Protein AF-A0A0A8F0F3-F1 (afdb_monomer_lite)

Secondary structure (DSSP, 8-state):
--------EEEEE-TTS-EEEEEESSHHHHHHHHHHHHHH--SS-------GGGTHHHHHHHHTTPPP------PPTTS---SS----GGG-

Foldseek 3Di:
DDPDPDQDWDFDADPQLETPDIDTPDLVVSLVRLLVSLVSGHPDYDDDPDWPVNVCVVVSCVVSVHDDDDPDADDDPPDDGTDPDDDGPVVD

Radius of gyration: 15.26 Å; chains: 1; bounding box: 31×48×39 Å

Structure (mmCIF, N/CA/C/O backbone):
data_AF-A0A0A8F0F3-F1
#
_entry.id   AF-A0A0A8F0F3-F1
#
loop_
_atom_site.group_PDB
_atom_site.id
_atom_site.type_symbol
_atom_site.label_atom_id
_atom_site.label_alt_id
_atom_site.label_comp_id
_atom_site.label_asym_id
_atom_site.label_entity_id
_atom_site.label_seq_id
_atom_site.pdbx_PDB_ins_code
_atom_site.Cartn_x
_atom_site.Cartn_y
_atom_site.Cartn_z
_atom_site.occupancy
_atom_site.B_iso_or_equiv
_atom_site.auth_seq_id
_atom_site.auth_comp_id
_atom_site.auth_asym_id
_atom_site.auth_atom_id
_atom_site.pdbx_PDB_model_num
ATOM 1 N N . MET A 1 1 ? 1.898 25.420 16.231 1.00 37.94 1 MET A N 1
ATOM 2 C CA . MET A 1 1 ? 1.155 24.735 15.149 1.00 37.94 1 MET A CA 1
ATOM 3 C C . MET A 1 1 ? 1.851 25.041 13.828 1.00 37.94 1 MET A C 1
ATOM 5 O O . MET A 1 1 ? 1.668 26.129 13.303 1.00 37.94 1 MET A O 1
ATOM 9 N N . SER A 1 2 ? 2.723 24.152 13.339 1.00 41.66 2 SER A N 1
ATOM 10 C CA . SER A 1 2 ? 3.395 24.352 12.046 1.00 41.66 2 SER A CA 1
ATOM 11 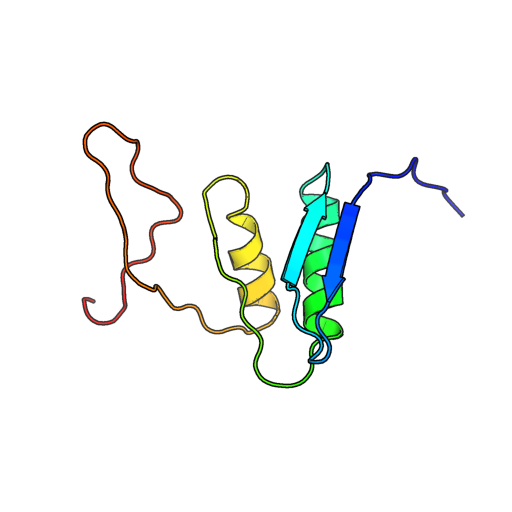C C . SER A 1 2 ? 2.473 23.864 10.929 1.00 41.66 2 SER A C 1
ATOM 13 O O . SER A 1 2 ? 2.179 22.673 10.841 1.00 41.66 2 SER A O 1
ATOM 15 N N . ARG A 1 3 ? 1.959 24.794 10.118 1.00 49.03 3 ARG A N 1
ATOM 16 C CA . ARG A 1 3 ? 1.231 24.494 8.881 1.00 49.03 3 ARG A CA 1
ATOM 17 C C . ARG A 1 3 ? 2.287 24.063 7.865 1.00 49.03 3 ARG A C 1
ATOM 19 O O . ARG A 1 3 ? 2.949 24.907 7.272 1.00 49.03 3 ARG A O 1
ATOM 26 N N . ASN A 1 4 ? 2.505 22.759 7.726 1.00 55.34 4 ASN A N 1
ATOM 27 C CA . ASN A 1 4 ? 3.392 22.250 6.689 1.00 55.34 4 ASN A CA 1
ATOM 28 C C . ASN A 1 4 ? 2.744 22.576 5.337 1.00 55.34 4 ASN A C 1
ATOM 30 O O . ASN A 1 4 ? 1.590 22.202 5.116 1.00 55.34 4 ASN A O 1
ATOM 34 N N . ALA A 1 5 ? 3.432 23.341 4.487 1.00 57.00 5 ALA A N 1
ATOM 35 C CA . ALA A 1 5 ? 2.976 23.631 3.133 1.00 57.00 5 ALA A CA 1
ATOM 36 C C . ALA A 1 5 ? 2.625 22.295 2.468 1.00 57.00 5 ALA A C 1
ATOM 38 O O . ALA A 1 5 ? 3.453 21.386 2.429 1.00 57.00 5 ALA A O 1
ATOM 39 N N . ALA A 1 6 ? 1.350 22.148 2.109 1.00 66.31 6 ALA A N 1
ATOM 40 C CA . ALA A 1 6 ? 0.697 20.862 1.925 1.00 66.31 6 ALA A CA 1
ATOM 41 C C . ALA A 1 6 ? 1.465 20.000 0.924 1.00 66.31 6 ALA A C 1
ATOM 43 O O . ALA A 1 6 ? 1.420 20.270 -0.270 1.00 66.31 6 ALA A O 1
ATOM 44 N N . LYS A 1 7 ? 2.158 18.965 1.406 1.00 77.44 7 LYS A N 1
ATOM 45 C CA . LYS A 1 7 ? 2.612 17.863 0.560 1.00 77.44 7 LYS A CA 1
ATOM 46 C C . LYS A 1 7 ? 1.339 17.127 0.125 1.00 77.44 7 LYS A C 1
ATOM 48 O O . LYS A 1 7 ? 0.721 16.482 0.973 1.00 77.44 7 LYS A O 1
ATOM 53 N N . PRO A 1 8 ? 0.869 17.296 -1.123 1.00 87.06 8 PRO A N 1
ATOM 54 C CA . PRO A 1 8 ? -0.461 16.846 -1.491 1.00 87.06 8 PRO A CA 1
ATOM 55 C C . PRO A 1 8 ? -0.487 15.323 -1.608 1.00 87.06 8 PRO A C 1
ATOM 57 O O . PRO A 1 8 ? 0.437 14.703 -2.145 1.00 87.06 8 PRO A O 1
ATOM 60 N N . GLY A 1 9 ? -1.574 14.732 -1.128 1.00 91.88 9 GLY A N 1
ATOM 61 C CA . GLY A 1 9 ? -1.865 13.319 -1.286 1.00 91.88 9 GLY A CA 1
ATOM 62 C C . GLY A 1 9 ? -3.294 13.007 -0.868 1.00 91.88 9 GLY A C 1
ATOM 63 O O . GLY A 1 9 ? -3.915 13.771 -0.128 1.00 91.88 9 GLY A O 1
ATOM 64 N N . TYR A 1 10 ? -3.820 11.903 -1.376 1.00 93.12 10 TYR A N 1
ATOM 65 C CA . TYR A 1 10 ? -5.146 11.400 -1.052 1.00 93.12 10 TYR A CA 1
ATOM 66 C C . TYR A 1 10 ? -5.164 9.873 -1.125 1.00 93.12 10 TYR A C 1
ATOM 68 O O . TYR A 1 10 ? -4.394 9.254 -1.865 1.00 93.12 10 TYR A O 1
ATOM 76 N N . ALA A 1 11 ? -6.070 9.276 -0.358 1.00 92.81 11 ALA A N 1
ATOM 77 C CA . ALA A 1 11 ? -6.407 7.867 -0.444 1.00 92.81 11 ALA A CA 1
ATOM 78 C C . ALA A 1 11 ? -7.927 7.728 -0.546 1.00 92.81 11 ALA A C 1
ATOM 80 O O . ALA A 1 11 ? -8.664 8.392 0.183 1.00 92.81 11 ALA A O 1
ATOM 81 N N . TYR A 1 12 ? -8.389 6.878 -1.456 1.00 90.88 12 TYR A N 1
ATOM 82 C CA . TYR A 1 12 ? -9.785 6.470 -1.527 1.00 90.88 12 TYR A CA 1
ATOM 83 C C . TYR A 1 12 ? -9.945 5.153 -0.794 1.00 90.88 12 TYR A C 1
ATOM 85 O O . TYR A 1 12 ? -9.214 4.199 -1.058 1.00 90.88 12 TYR A O 1
ATOM 93 N N . ILE A 1 13 ? -10.912 5.121 0.112 1.00 87.25 13 ILE A N 1
ATOM 94 C CA . ILE A 1 13 ? -11.251 3.949 0.903 1.00 87.25 13 ILE A CA 1
ATOM 95 C C . ILE A 1 13 ? -12.624 3.461 0.437 1.00 87.25 13 ILE A C 1
ATOM 97 O O . ILE A 1 13 ? -13.538 4.271 0.288 1.00 87.25 13 ILE A O 1
ATOM 101 N N . ASP A 1 14 ? -12.747 2.165 0.154 1.00 86.00 14 ASP A N 1
ATOM 102 C CA . ASP A 1 14 ? -14.023 1.551 -0.213 1.00 86.00 14 ASP A CA 1
ATOM 103 C C . ASP A 1 14 ? -14.957 1.399 1.004 1.00 86.00 14 ASP A C 1
ATOM 105 O O . ASP A 1 14 ? -14.571 1.628 2.153 1.00 86.00 14 ASP A O 1
ATOM 109 N N . ASP A 1 15 ? -16.194 0.961 0.769 1.00 83.38 15 ASP A N 1
ATOM 110 C CA . ASP A 1 15 ? -17.193 0.774 1.834 1.00 83.38 15 ASP A CA 1
ATOM 111 C C . ASP A 1 15 ? -16.789 -0.292 2.880 1.00 83.38 15 ASP A C 1
ATOM 113 O O . ASP A 1 15 ? -17.390 -0.385 3.954 1.00 83.38 15 ASP A O 1
ATOM 117 N N . HIS A 1 16 ? -15.750 -1.088 2.601 1.00 77.12 16 HIS A N 1
ATOM 118 C CA . HIS A 1 16 ? -15.170 -2.080 3.507 1.00 77.12 16 HIS A CA 1
ATOM 119 C C . HIS A 1 16 ? -13.925 -1.568 4.250 1.00 77.12 16 HIS A C 1
ATOM 121 O O . HIS A 1 16 ? -13.312 -2.310 5.020 1.00 77.12 16 HIS A O 1
ATOM 127 N N . GLY A 1 17 ? -13.543 -0.304 4.070 1.00 77.12 17 GLY A N 1
ATOM 128 C CA . GLY A 1 17 ? -12.365 0.263 4.715 1.00 77.12 17 GLY A CA 1
ATOM 129 C C . GLY A 1 17 ? -11.050 -0.038 3.982 1.00 77.12 17 GLY A C 1
ATOM 130 O O . GLY A 1 17 ? -9.982 0.232 4.521 1.00 77.12 17 GLY A O 1
ATOM 131 N N . ARG A 1 18 ? -11.073 -0.599 2.769 1.00 80.94 18 ARG A N 1
ATOM 132 C CA . ARG A 1 18 ? -9.851 -0.952 2.028 1.00 80.94 18 ARG A CA 1
ATOM 133 C C . ARG A 1 18 ? -9.408 0.197 1.131 1.00 80.94 18 ARG A C 1
ATOM 135 O O . ARG A 1 18 ? -10.233 0.821 0.468 1.00 80.94 18 ARG A O 1
ATOM 142 N N . ALA A 1 19 ? -8.101 0.445 1.068 1.00 84.50 19 ALA A N 1
ATOM 143 C CA . ALA A 1 19 ? -7.529 1.433 0.158 1.00 84.50 19 ALA A CA 1
ATOM 144 C C . ALA A 1 19 ? -7.717 0.986 -1.303 1.00 84.50 19 ALA A C 1
ATOM 146 O O . ALA A 1 19 ? -7.077 0.041 -1.754 1.00 84.50 19 ALA A O 1
ATOM 147 N N . ALA A 1 20 ? -8.588 1.670 -2.044 1.00 85.12 20 ALA A N 1
ATOM 148 C CA . ALA A 1 20 ? -8.830 1.421 -3.464 1.00 85.12 20 ALA A CA 1
ATOM 149 C C . ALA A 1 20 ? -7.835 2.170 -4.364 1.00 85.12 20 ALA A C 1
ATOM 151 O O . ALA A 1 20 ? -7.499 1.709 -5.453 1.00 85.12 20 ALA A O 1
ATOM 152 N N . LEU A 1 21 ? -7.374 3.340 -3.918 1.00 89.25 21 LEU A N 1
ATOM 153 C CA . LEU A 1 21 ? -6.407 4.168 -4.632 1.00 89.25 21 LEU A CA 1
ATOM 154 C C . LEU A 1 21 ? -5.627 5.008 -3.628 1.00 89.25 21 LEU A C 1
ATOM 156 O O . LEU A 1 21 ? -6.215 5.563 -2.704 1.00 89.25 21 LEU A O 1
ATOM 160 N N . LEU A 1 22 ? -4.323 5.148 -3.845 1.00 91.44 22 LEU A N 1
ATOM 161 C CA . LEU A 1 22 ? -3.458 6.020 -3.065 1.00 91.44 22 LEU A CA 1
ATOM 162 C C . LEU A 1 22 ? -2.533 6.782 -4.008 1.00 91.44 22 LEU A C 1
ATOM 164 O O . LEU A 1 22 ? -1.875 6.186 -4.858 1.00 91.44 22 LEU A O 1
ATOM 168 N N . ALA A 1 23 ? -2.473 8.100 -3.842 1.00 91.75 23 ALA A N 1
ATOM 169 C CA . ALA A 1 23 ? -1.576 8.957 -4.599 1.00 91.75 23 ALA A CA 1
ATOM 170 C C . ALA A 1 23 ? -1.028 10.065 -3.703 1.00 91.75 23 ALA A C 1
ATOM 172 O O . ALA A 1 23 ? -1.774 10.718 -2.975 1.00 91.75 23 ALA A O 1
ATOM 173 N N . ALA A 1 24 ? 0.275 10.312 -3.782 1.00 93.06 24 ALA A N 1
ATOM 174 C CA . ALA A 1 24 ? 0.908 11.450 -3.134 1.00 93.06 24 ALA A CA 1
ATOM 175 C C . ALA A 1 24 ? 2.117 11.915 -3.943 1.00 93.06 24 ALA A C 1
ATOM 177 O O . ALA A 1 24 ? 2.771 11.117 -4.611 1.00 93.06 24 ALA A O 1
ATOM 178 N N . ALA A 1 25 ? 2.438 13.205 -3.848 1.00 90.75 25 ALA A N 1
ATOM 179 C CA . ALA A 1 25 ? 3.627 13.764 -4.495 1.00 90.75 25 ALA A CA 1
ATOM 180 C C . ALA A 1 25 ? 4.938 13.342 -3.809 1.00 90.75 25 ALA A C 1
ATOM 182 O O . ALA A 1 25 ? 6.015 13.491 -4.382 1.00 90.75 25 ALA A O 1
ATOM 183 N N . HIS A 1 26 ? 4.848 12.840 -2.576 1.00 90.62 26 HIS A N 1
ATOM 184 C CA . HIS A 1 26 ? 5.995 12.524 -1.740 1.00 90.62 26 HIS A CA 1
ATOM 185 C C . HIS A 1 26 ? 5.825 11.157 -1.058 1.00 90.62 26 HIS A C 1
ATOM 187 O O . HIS A 1 26 ? 4.765 10.921 -0.461 1.00 90.62 26 HIS A O 1
ATOM 193 N N . PRO A 1 27 ? 6.844 10.274 -1.091 1.00 89.62 27 PRO A N 1
ATOM 194 C CA . PRO A 1 27 ? 6.775 8.942 -0.487 1.00 89.62 27 PRO A CA 1
ATOM 195 C C . PRO A 1 27 ? 6.426 8.947 1.003 1.00 89.62 27 PRO A C 1
ATOM 197 O O . PRO A 1 27 ? 5.710 8.069 1.467 1.00 89.62 27 PRO A O 1
ATOM 200 N N . GLU A 1 28 ? 6.883 9.937 1.767 1.00 92.25 28 GLU A N 1
ATOM 201 C CA . GLU A 1 28 ? 6.571 10.056 3.194 1.00 92.25 28 GLU A CA 1
ATOM 202 C C . GLU A 1 28 ? 5.080 10.313 3.455 1.00 92.25 28 GLU A C 1
ATOM 204 O O . GLU A 1 28 ? 4.524 9.794 4.421 1.00 92.25 28 GLU A O 1
ATOM 209 N N . VAL A 1 29 ? 4.407 11.058 2.572 1.00 94.31 29 VAL A N 1
ATOM 210 C CA . VAL A 1 29 ? 2.954 11.266 2.656 1.00 94.31 29 VAL A CA 1
ATOM 211 C C . VAL A 1 29 ? 2.219 10.013 2.211 1.00 94.31 29 VAL A C 1
ATOM 213 O O . VAL A 1 29 ? 1.241 9.627 2.840 1.00 94.31 29 VAL A O 1
ATOM 216 N N . ALA A 1 30 ? 2.708 9.351 1.160 1.00 93.69 30 ALA A N 1
ATOM 217 C CA . ALA A 1 30 ? 2.142 8.093 0.692 1.00 93.69 30 ALA A CA 1
ATOM 218 C C . ALA A 1 30 ? 2.165 7.017 1.794 1.00 93.69 30 ALA A C 1
ATOM 220 O O . ALA A 1 30 ? 1.157 6.356 2.029 1.00 93.69 30 ALA A O 1
ATOM 221 N N . GLN A 1 31 ? 3.278 6.902 2.524 1.00 95.31 31 GLN A N 1
ATOM 222 C CA . GLN A 1 31 ? 3.422 5.991 3.662 1.00 95.31 31 GLN A CA 1
ATOM 223 C C . GLN A 1 31 ? 2.439 6.306 4.790 1.00 95.31 31 GLN A C 1
ATOM 225 O O . GLN A 1 31 ? 1.780 5.399 5.291 1.00 95.31 31 GLN A O 1
ATOM 230 N N . GLN A 1 32 ? 2.305 7.580 5.171 1.00 94.62 32 GLN A N 1
ATOM 231 C CA . GLN A 1 32 ? 1.345 7.996 6.199 1.00 94.62 32 GLN A CA 1
ATOM 232 C C . GLN A 1 32 ? -0.098 7.691 5.787 1.00 94.62 32 GLN A C 1
ATOM 234 O O . GLN A 1 32 ? -0.853 7.129 6.573 1.00 94.62 32 GLN A O 1
ATOM 239 N N . LEU A 1 33 ? -0.472 8.000 4.543 1.00 94.62 33 LEU A N 1
ATOM 240 C CA . LEU A 1 33 ? -1.806 7.698 4.021 1.00 94.62 33 LEU A CA 1
ATOM 241 C C . LEU A 1 33 ? -2.085 6.192 3.988 1.00 94.62 33 LEU A C 1
ATOM 243 O O . LEU A 1 33 ? -3.199 5.780 4.303 1.00 94.62 33 LEU A O 1
ATOM 247 N N . LEU A 1 34 ? -1.089 5.372 3.637 1.00 94.31 34 LEU A N 1
ATOM 248 C CA . LEU A 1 34 ? -1.234 3.918 3.648 1.00 94.31 34 LEU A CA 1
ATOM 249 C C . LEU A 1 34 ? -1.448 3.400 5.074 1.00 94.31 34 LEU A C 1
ATOM 251 O O . LEU A 1 34 ? -2.341 2.588 5.293 1.00 94.31 34 LEU A O 1
ATOM 255 N N . TRP A 1 35 ? -0.684 3.905 6.044 1.00 94.44 35 TRP A N 1
ATOM 256 C CA . TRP A 1 35 ? -0.859 3.570 7.458 1.00 94.44 35 TRP A CA 1
ATOM 257 C C . TRP A 1 35 ? -2.264 3.882 7.970 1.00 94.44 35 TRP A C 1
ATOM 259 O O . TRP A 1 35 ? -2.909 3.013 8.555 1.00 94.44 35 TRP A O 1
ATOM 269 N N . GLU A 1 36 ? -2.757 5.092 7.713 1.00 92.38 36 GLU A N 1
ATOM 270 C CA . GLU A 1 36 ? -4.106 5.499 8.114 1.00 92.38 36 GLU A CA 1
ATOM 271 C C . GLU A 1 36 ? -5.182 4.652 7.420 1.00 92.38 36 GLU A C 1
ATOM 273 O O . GLU A 1 36 ? -6.155 4.241 8.052 1.00 92.38 36 GLU A O 1
ATOM 278 N N . ALA A 1 37 ? -4.997 4.317 6.139 1.00 92.06 37 ALA A N 1
ATOM 279 C CA . ALA A 1 37 ? -5.936 3.465 5.417 1.00 92.06 37 ALA A CA 1
ATOM 280 C C . ALA A 1 37 ? -5.962 2.028 5.966 1.00 92.06 37 ALA A C 1
ATOM 282 O O . ALA A 1 37 ? -7.034 1.444 6.109 1.00 92.06 37 ALA A O 1
ATOM 283 N N . LEU A 1 38 ? -4.805 1.465 6.326 1.00 92.06 38 LEU A N 1
ATOM 284 C CA . LEU A 1 38 ? -4.729 0.159 6.984 1.00 92.06 38 LEU A CA 1
ATOM 285 C C . LEU A 1 38 ? -5.396 0.192 8.365 1.00 92.06 38 LEU A C 1
ATOM 287 O O . LEU A 1 38 ? -6.163 -0.716 8.685 1.00 92.06 38 LEU A O 1
ATOM 291 N N . ALA A 1 39 ? -5.178 1.252 9.147 1.00 90.44 39 ALA A N 1
ATOM 292 C CA . ALA A 1 39 ? -5.816 1.441 10.449 1.00 90.44 39 ALA A CA 1
ATOM 293 C C . ALA A 1 39 ? -7.344 1.617 10.352 1.00 90.44 39 ALA A C 1
ATOM 295 O O . ALA A 1 39 ? -8.076 1.169 11.235 1.00 90.44 39 ALA A O 1
ATOM 296 N N . ALA A 1 40 ? -7.835 2.239 9.277 1.00 88.38 40 ALA A N 1
ATOM 297 C CA . ALA A 1 40 ? -9.262 2.402 9.004 1.00 88.38 40 ALA A CA 1
ATOM 298 C C . ALA A 1 40 ? -9.931 1.134 8.437 1.00 88.38 40 ALA A C 1
ATOM 300 O O . ALA A 1 40 ? -11.165 1.049 8.409 1.00 88.38 40 ALA A O 1
ATOM 301 N N . SER A 1 41 ? -9.141 0.158 7.981 1.00 88.62 41 SER A N 1
ATOM 302 C CA . SER A 1 41 ? -9.657 -1.033 7.312 1.00 88.62 41 SER A CA 1
ATOM 303 C C . SER A 1 41 ? -10.440 -1.959 8.236 1.00 88.62 41 SER A C 1
ATOM 305 O O . SER A 1 41 ? -10.137 -2.116 9.420 1.00 88.62 41 SER A O 1
ATOM 307 N N . ARG A 1 42 ? -11.492 -2.582 7.691 1.00 84.62 42 ARG A N 1
ATOM 308 C CA . ARG A 1 42 ? -12.340 -3.527 8.421 1.00 84.62 42 ARG A CA 1
ATOM 309 C C . ARG A 1 42 ? -12.270 -4.895 7.751 1.00 84.62 42 ARG A C 1
ATOM 311 O O . ARG A 1 42 ? -12.737 -5.082 6.633 1.00 84.62 42 ARG A O 1
ATOM 318 N N . GLY A 1 43 ? -11.732 -5.879 8.467 1.00 84.75 43 GLY A N 1
ATOM 319 C CA . GLY A 1 43 ? -11.607 -7.250 7.971 1.00 84.75 43 GLY A CA 1
ATOM 320 C C . GLY A 1 43 ? -10.351 -7.469 7.124 1.00 84.75 43 GLY A C 1
ATOM 321 O O . GLY A 1 43 ? -9.303 -6.894 7.401 1.00 84.75 43 GLY A O 1
ATOM 322 N N . LYS A 1 44 ? -10.434 -8.357 6.126 1.00 84.56 44 LYS A N 1
ATOM 323 C CA . LYS A 1 44 ? -9.282 -8.699 5.277 1.00 84.56 44 LYS A CA 1
ATOM 324 C C . LYS A 1 44 ? -8.933 -7.525 4.362 1.00 84.56 44 LYS A C 1
ATOM 326 O O . LYS A 1 44 ? -9.769 -7.098 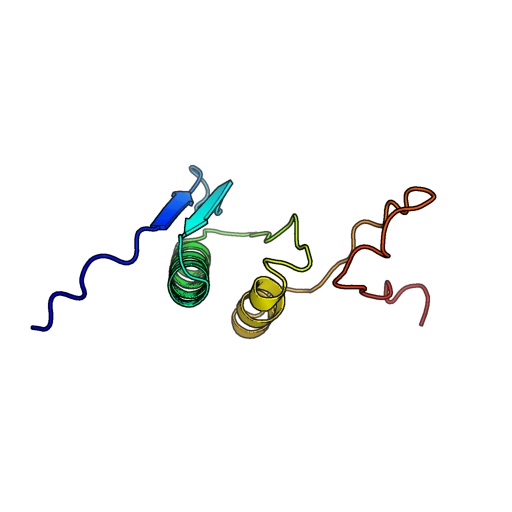3.566 1.00 84.56 44 LYS A O 1
ATOM 331 N N . THR A 1 45 ? -7.691 -7.063 4.444 1.00 88.19 45 THR A N 1
ATOM 332 C CA . THR A 1 45 ? -7.145 -6.003 3.593 1.00 88.19 45 THR A CA 1
ATOM 333 C C . THR A 1 45 ? -6.004 -6.540 2.732 1.00 88.19 45 THR A C 1
ATOM 335 O O . THR A 1 45 ? -5.387 -7.550 3.070 1.00 88.19 45 THR A O 1
ATOM 338 N N . LEU A 1 46 ? -5.757 -5.883 1.603 1.00 87.25 46 LEU A N 1
ATOM 339 C CA . LEU A 1 46 ? -4.711 -6.237 0.650 1.00 87.25 46 LEU A CA 1
ATOM 340 C C . LEU A 1 46 ? -4.060 -4.951 0.148 1.00 87.25 46 LEU A C 1
ATOM 342 O O . LEU A 1 46 ? -4.758 -4.010 -0.222 1.00 87.25 46 LEU A O 1
ATOM 346 N N . VAL A 1 47 ? -2.731 -4.946 0.092 1.00 88.94 47 VAL A N 1
ATOM 347 C CA . VAL A 1 47 ? -1.951 -3.933 -0.622 1.00 88.94 47 VAL A CA 1
ATOM 348 C C . VAL A 1 47 ? -1.313 -4.637 -1.815 1.00 88.94 47 VAL A C 1
ATOM 350 O O . VAL A 1 47 ? -0.450 -5.492 -1.641 1.00 88.94 47 VAL A O 1
ATOM 353 N N . ASN A 1 48 ? -1.788 -4.336 -3.021 1.00 85.69 48 ASN A N 1
ATOM 354 C CA . ASN A 1 48 ? -1.339 -4.966 -4.262 1.00 85.69 48 ASN A CA 1
ATOM 355 C C . ASN A 1 48 ? -0.648 -3.948 -5.182 1.00 85.69 48 ASN A C 1
ATOM 357 O O . ASN A 1 48 ? -0.421 -2.801 -4.800 1.00 85.69 48 ASN A O 1
ATOM 361 N N . CYS A 1 49 ? -0.302 -4.380 -6.399 1.00 83.88 49 CYS A N 1
ATOM 362 C CA . CYS A 1 49 ? 0.316 -3.521 -7.415 1.00 83.88 49 CYS A CA 1
ATOM 363 C C . CYS A 1 49 ? 1.610 -2.854 -6.918 1.00 83.88 49 CYS A C 1
ATOM 365 O O . CYS A 1 49 ? 1.875 -1.677 -7.185 1.00 83.88 49 CYS A O 1
ATOM 367 N N . ILE A 1 50 ? 2.414 -3.618 -6.173 1.00 86.00 50 ILE A N 1
ATOM 368 C CA . ILE A 1 50 ? 3.741 -3.185 -5.751 1.00 86.00 50 ILE A CA 1
ATOM 369 C C . ILE A 1 50 ? 4.696 -3.274 -6.942 1.00 86.00 50 ILE A C 1
ATOM 371 O O . ILE A 1 50 ? 4.757 -4.267 -7.662 1.00 86.00 50 ILE A O 1
ATOM 375 N N . THR A 1 51 ? 5.431 -2.194 -7.136 1.00 83.12 51 THR A N 1
ATOM 376 C CA . THR A 1 51 ? 6.385 -1.913 -8.204 1.00 83.12 51 THR A CA 1
ATOM 377 C C . THR A 1 51 ? 7.595 -1.205 -7.590 1.00 83.12 51 THR A C 1
ATOM 379 O O . THR A 1 51 ? 7.549 -0.779 -6.438 1.00 83.12 51 THR A O 1
ATOM 382 N N . THR A 1 52 ? 8.679 -1.018 -8.344 1.00 84.75 52 THR A N 1
ATOM 383 C CA . THR A 1 52 ? 9.887 -0.351 -7.827 1.00 84.75 52 THR A CA 1
ATOM 384 C C . THR A 1 52 ? 9.602 1.035 -7.230 1.00 84.75 52 THR A C 1
ATOM 386 O O . THR A 1 52 ? 10.060 1.303 -6.124 1.00 84.75 52 THR A O 1
ATOM 389 N N . PRO A 1 53 ? 8.806 1.922 -7.869 1.00 86.38 53 PRO A N 1
ATOM 390 C CA . PRO A 1 53 ? 8.523 3.243 -7.299 1.00 86.38 53 PRO A CA 1
ATOM 391 C C . PRO A 1 53 ? 7.770 3.242 -5.958 1.00 86.38 53 PRO A C 1
ATOM 393 O O . PRO A 1 53 ? 7.806 4.244 -5.243 1.00 86.38 53 PRO A O 1
ATOM 396 N N . ASN A 1 54 ? 7.060 2.162 -5.620 1.00 88.81 54 ASN A N 1
ATOM 397 C CA . ASN A 1 54 ? 6.279 2.042 -4.387 1.00 88.81 54 ASN A CA 1
ATOM 398 C C . ASN A 1 54 ? 6.681 0.833 -3.528 1.00 88.81 54 ASN A C 1
ATOM 400 O O . ASN A 1 54 ? 5.882 0.368 -2.718 1.00 88.81 54 ASN A O 1
ATOM 404 N N . GLU A 1 55 ? 7.920 0.351 -3.656 1.00 90.69 55 GLU A N 1
ATOM 405 C CA . GLU A 1 55 ? 8.415 -0.811 -2.904 1.00 90.69 55 GLU A CA 1
ATOM 406 C C . GLU A 1 55 ? 8.383 -0.612 -1.379 1.00 90.69 55 GLU A C 1
ATOM 408 O O . GLU A 1 55 ? 8.158 -1.569 -0.643 1.00 90.69 55 GLU A O 1
ATOM 413 N N . TRP A 1 56 ? 8.464 0.640 -0.911 1.00 92.25 56 TRP A N 1
ATOM 414 C CA . TRP A 1 56 ? 8.284 1.033 0.496 1.00 92.25 56 TRP A CA 1
ATOM 415 C C . TRP A 1 56 ? 6.959 0.550 1.106 1.00 92.25 56 TRP A C 1
ATOM 417 O O . TRP A 1 56 ? 6.826 0.454 2.326 1.00 92.25 56 TRP A O 1
ATOM 427 N N . ALA A 1 57 ? 5.949 0.254 0.283 1.00 92.25 57 ALA A N 1
ATOM 428 C CA . ALA A 1 57 ? 4.669 -0.256 0.760 1.00 92.25 57 ALA A CA 1
ATOM 429 C C . ALA A 1 57 ? 4.796 -1.661 1.373 1.00 92.25 57 ALA A C 1
ATOM 431 O O . ALA A 1 57 ? 3.968 -2.027 2.209 1.00 92.25 57 ALA A O 1
ATOM 432 N N . ILE A 1 58 ? 5.845 -2.418 1.020 1.00 91.19 58 ILE A N 1
ATOM 433 C CA . ILE A 1 58 ? 6.178 -3.692 1.670 1.00 91.19 58 ILE A CA 1
ATOM 434 C C . ILE A 1 58 ? 6.509 -3.457 3.141 1.00 91.19 58 ILE A C 1
ATOM 436 O O . ILE A 1 58 ? 5.950 -4.136 3.999 1.00 91.19 58 ILE A O 1
ATOM 440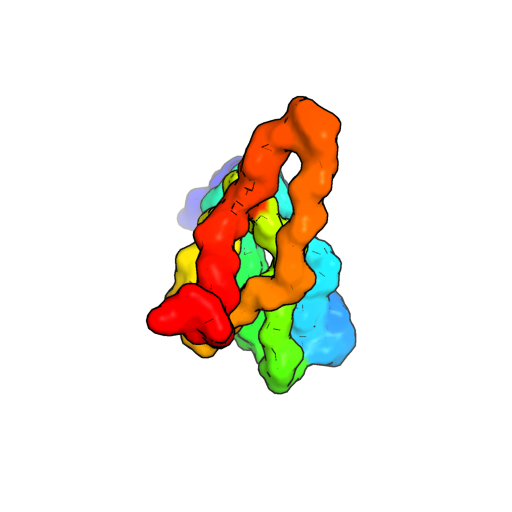 N N . ASP A 1 59 ? 7.356 -2.473 3.445 1.00 92.75 59 ASP A N 1
ATOM 441 C CA . ASP A 1 59 ? 7.763 -2.176 4.821 1.00 92.75 59 ASP A CA 1
ATOM 442 C C . ASP A 1 59 ? 6.565 -1.750 5.676 1.00 92.75 59 ASP A C 1
ATOM 444 O O . ASP A 1 59 ? 6.410 -2.202 6.812 1.00 92.75 59 ASP A O 1
ATOM 448 N N . VAL A 1 60 ? 5.670 -0.931 5.111 1.00 94.19 60 VAL A N 1
ATOM 449 C CA . VAL A 1 60 ? 4.420 -0.529 5.774 1.00 94.19 60 VAL A CA 1
ATOM 450 C C . VAL A 1 60 ? 3.513 -1.737 6.018 1.00 94.19 60 VAL A C 1
ATOM 452 O O . VAL A 1 60 ? 3.017 -1.910 7.130 1.00 94.19 60 VAL A O 1
ATOM 455 N N . GLY A 1 61 ? 3.320 -2.598 5.014 1.00 92.25 61 GLY A N 1
ATOM 456 C CA . GLY A 1 61 ? 2.507 -3.809 5.138 1.00 92.25 61 GLY A CA 1
ATOM 457 C C . GLY A 1 61 ? 3.051 -4.774 6.194 1.00 92.25 61 GLY A C 1
ATOM 458 O O . GLY A 1 61 ? 2.302 -5.227 7.059 1.00 92.25 61 GLY A O 1
ATOM 459 N N . LEU A 1 62 ? 4.362 -5.026 6.184 1.00 93.38 62 LEU A N 1
ATOM 460 C CA . LEU A 1 62 ? 5.038 -5.867 7.173 1.00 93.38 62 LEU A CA 1
ATOM 461 C C . LEU A 1 62 ? 4.921 -5.298 8.587 1.00 93.38 62 LEU A C 1
ATOM 463 O O . LEU A 1 62 ? 4.594 -6.028 9.524 1.00 93.38 62 LEU A O 1
ATOM 467 N N . ALA A 1 63 ? 5.136 -3.994 8.755 1.00 94.62 63 ALA A N 1
ATOM 468 C CA . ALA A 1 63 ? 4.974 -3.333 10.045 1.00 94.62 63 ALA A CA 1
ATOM 469 C C . ALA A 1 63 ? 3.518 -3.388 10.545 1.00 94.62 63 ALA A C 1
ATOM 471 O O . ALA A 1 63 ? 3.280 -3.510 11.749 1.00 94.62 63 ALA A O 1
ATOM 472 N N . ALA A 1 64 ? 2.546 -3.368 9.630 1.00 92.31 64 ALA A N 1
ATOM 473 C CA . ALA A 1 64 ? 1.126 -3.562 9.910 1.00 92.31 64 ALA A CA 1
ATOM 474 C C . ALA A 1 64 ? 0.715 -5.046 10.050 1.00 92.31 64 ALA A C 1
ATOM 476 O O . ALA A 1 64 ? -0.463 -5.337 10.255 1.00 92.31 64 ALA A O 1
ATOM 477 N N . ARG A 1 65 ? 1.679 -5.980 10.004 1.00 92.06 65 ARG A N 1
ATOM 478 C CA . ARG A 1 65 ? 1.497 -7.439 10.121 1.00 92.06 65 ARG A CA 1
ATOM 479 C C . ARG A 1 65 ? 0.642 -8.065 9.018 1.00 92.06 65 ARG A C 1
ATOM 481 O O . ARG A 1 65 ? -0.061 -9.043 9.267 1.00 92.06 65 ARG A O 1
ATOM 488 N N . LEU A 1 66 ? 0.691 -7.513 7.810 1.00 91.56 66 LEU A N 1
ATOM 489 C CA . LEU A 1 66 ? 0.151 -8.191 6.637 1.00 91.56 66 LEU A CA 1
ATOM 490 C C . LEU A 1 66 ? 1.089 -9.332 6.239 1.00 91.56 66 LEU A C 1
ATOM 492 O O . LEU A 1 66 ? 2.314 -9.204 6.309 1.00 91.56 66 LEU A O 1
ATOM 496 N N . ASP A 1 67 ? 0.497 -10.424 5.771 1.00 89.75 67 ASP A N 1
ATOM 497 C CA . ASP A 1 67 ? 1.243 -11.499 5.133 1.00 89.75 67 ASP A CA 1
ATOM 498 C C . ASP A 1 67 ? 1.689 -11.070 3.731 1.00 89.75 67 ASP A C 1
ATOM 500 O O . ASP A 1 67 ? 0.950 -10.413 2.992 1.00 89.75 67 ASP A O 1
ATOM 504 N N . ILE A 1 68 ? 2.899 -11.476 3.349 1.00 85.56 68 ILE A N 1
ATOM 505 C CA . ILE A 1 68 ? 3.408 -11.284 1.992 1.00 85.56 68 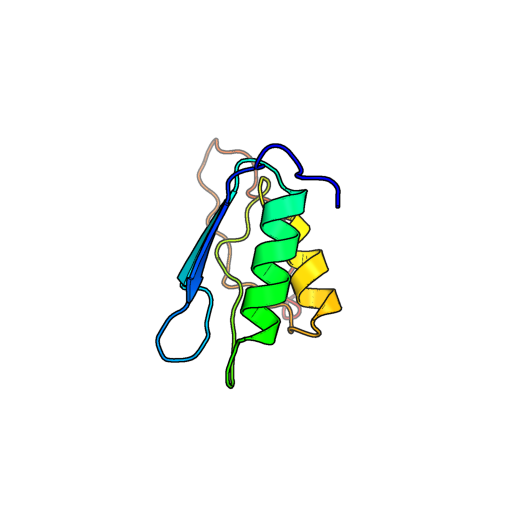ILE A CA 1
ATOM 506 C C . ILE A 1 68 ? 3.043 -12.501 1.148 1.00 85.56 68 ILE A C 1
ATOM 508 O O . ILE A 1 68 ? 3.378 -13.636 1.485 1.00 85.56 68 ILE A O 1
ATOM 512 N N . ALA A 1 69 ? 2.426 -12.242 -0.000 1.00 81.56 69 ALA A N 1
ATOM 513 C CA . ALA A 1 69 ? 2.214 -13.223 -1.051 1.00 81.56 69 ALA A CA 1
ATOM 514 C C . ALA A 1 69 ? 2.607 -12.629 -2.408 1.00 81.56 69 ALA A C 1
ATOM 516 O O . ALA A 1 69 ? 2.589 -11.414 -2.599 1.00 81.56 69 ALA A O 1
ATOM 517 N N . HIS A 1 70 ? 2.957 -13.499 -3.355 1.00 75.69 70 HIS A N 1
ATOM 518 C CA . HIS A 1 70 ? 3.292 -13.120 -4.727 1.00 75.69 70 HIS A CA 1
ATOM 519 C C . HIS A 1 70 ? 2.331 -13.797 -5.706 1.00 75.69 70 HIS A C 1
ATOM 521 O O . HIS A 1 70 ? 2.273 -15.026 -5.755 1.00 75.69 70 HIS A O 1
ATOM 527 N N . GLU A 1 71 ? 1.611 -13.014 -6.513 1.00 72.06 71 GLU A N 1
ATOM 528 C CA . GLU A 1 71 ? 0.647 -13.507 -7.516 1.00 72.06 71 GLU A CA 1
ATOM 529 C C . GLU A 1 71 ? 1.281 -13.710 -8.904 1.00 72.06 71 GLU A C 1
ATOM 531 O O . GLU A 1 71 ? 0.690 -13.433 -9.947 1.00 72.06 71 GLU A O 1
ATOM 536 N N . GLY A 1 72 ? 2.508 -14.229 -8.927 1.00 66.38 72 GLY A N 1
ATOM 537 C CA . GLY A 1 72 ? 3.218 -14.502 -10.170 1.00 66.38 72 GLY A CA 1
ATOM 538 C C . GLY A 1 72 ? 3.766 -13.241 -10.838 1.00 66.38 72 GLY A C 1
ATOM 539 O O . GLY A 1 72 ? 3.542 -12.108 -10.422 1.00 66.38 72 GLY A O 1
ATOM 540 N N . TYR A 1 73 ? 4.593 -13.452 -11.855 1.00 68.75 73 TYR A N 1
ATOM 541 C CA . TYR A 1 73 ? 5.403 -12.397 -12.445 1.00 68.75 73 TYR A CA 1
ATOM 542 C C . TYR A 1 73 ? 5.279 -12.390 -13.959 1.00 68.75 73 TYR A C 1
ATOM 544 O O . TYR A 1 73 ? 5.515 -13.416 -14.600 1.00 68.75 73 TYR A O 1
ATOM 552 N N . LEU A 1 74 ? 4.966 -11.230 -14.537 1.00 67.44 74 LEU A N 1
ATOM 553 C CA . LEU A 1 74 ? 4.956 -11.052 -15.983 1.00 67.44 74 LEU A CA 1
ATOM 554 C C . LEU A 1 74 ? 6.260 -10.387 -16.442 1.00 67.44 74 LEU A C 1
ATOM 556 O O . LEU A 1 74 ? 6.407 -9.169 -16.387 1.00 67.44 74 LEU A O 1
ATOM 560 N N . ALA A 1 75 ? 7.206 -11.197 -16.918 1.00 72.75 75 ALA A N 1
ATOM 561 C CA . ALA A 1 75 ? 8.404 -10.704 -17.589 1.00 72.75 75 ALA A CA 1
ATOM 562 C C . ALA A 1 75 ? 8.105 -10.454 -19.075 1.00 72.75 75 ALA A C 1
ATOM 564 O O . ALA A 1 75 ? 7.726 -11.375 -19.800 1.00 72.75 75 ALA A O 1
ATOM 565 N N . VAL A 1 76 ? 8.314 -9.225 -19.548 1.00 78.31 76 VAL A N 1
ATOM 566 C CA . VAL A 1 76 ? 8.203 -8.880 -20.974 1.00 78.31 76 VAL A CA 1
ATOM 567 C C . VAL A 1 76 ? 9.602 -8.798 -21.584 1.00 78.31 76 VAL A C 1
ATOM 569 O O . VAL A 1 76 ? 10.517 -8.214 -21.004 1.00 78.31 76 VAL A O 1
ATOM 572 N N . ARG A 1 77 ? 9.789 -9.391 -22.772 1.00 85.62 77 ARG A N 1
ATOM 573 C CA . ARG A 1 77 ? 11.082 -9.397 -23.474 1.00 85.62 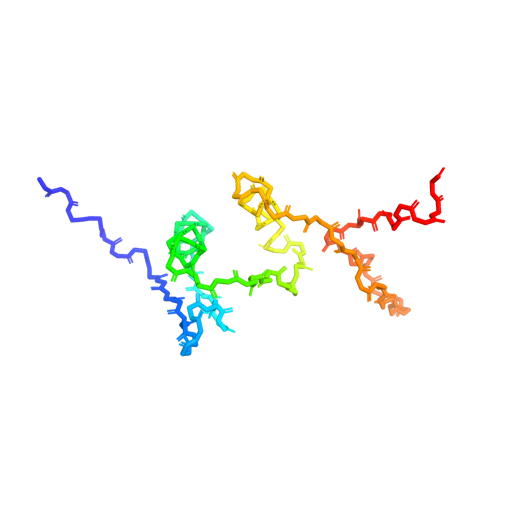77 ARG A CA 1
ATOM 574 C C . ARG A 1 77 ? 11.576 -7.965 -23.703 1.00 85.62 77 ARG A C 1
ATOM 576 O O . ARG A 1 77 ? 10.892 -7.174 -24.338 1.00 85.62 77 ARG A O 1
ATOM 583 N N . GLY A 1 78 ? 12.793 -7.676 -23.246 1.00 86.12 78 GLY A N 1
ATOM 584 C CA . GLY A 1 78 ? 13.434 -6.370 -23.419 1.00 86.12 78 GLY A CA 1
ATOM 585 C C . GLY A 1 78 ? 13.064 -5.331 -22.357 1.00 86.12 78 GLY A C 1
ATOM 586 O O . GLY A 1 78 ? 13.589 -4.223 -22.412 1.00 86.12 78 GLY A O 1
ATOM 587 N N . MET A 1 79 ? 12.211 -5.672 -21.385 1.00 82.50 79 MET A N 1
ATOM 588 C CA . MET A 1 79 ? 11.972 -4.822 -20.219 1.00 82.50 79 MET A CA 1
ATOM 589 C C . MET A 1 79 ? 12.928 -5.179 -19.074 1.00 82.50 79 MET A C 1
ATOM 591 O O . MET A 1 79 ? 13.322 -6.344 -18.947 1.00 82.50 79 MET A O 1
ATOM 595 N N . PRO A 1 80 ? 13.290 -4.199 -18.223 1.00 80.00 80 PRO A N 1
ATOM 596 C CA . PRO A 1 80 ? 13.929 -4.483 -16.946 1.00 80.00 80 PRO A CA 1
ATOM 597 C C . PRO A 1 80 ? 13.095 -5.490 -16.162 1.00 80.00 80 PRO A C 1
ATOM 599 O O . PRO A 1 80 ? 11.871 -5.443 -16.236 1.00 80.00 80 PRO A O 1
ATOM 602 N N . VAL A 1 81 ? 13.759 -6.365 -15.409 1.00 74.31 81 VAL A N 1
ATOM 603 C CA . VAL A 1 81 ? 13.138 -7.257 -14.420 1.00 74.31 81 VAL A CA 1
ATOM 604 C C . VAL A 1 81 ? 12.221 -6.398 -13.530 1.00 74.31 81 VAL A C 1
ATOM 606 O O . VAL A 1 81 ? 12.757 -5.552 -12.811 1.00 74.31 81 VAL A O 1
ATOM 609 N N . PRO A 1 82 ? 10.873 -6.538 -13.572 1.00 71.12 82 PRO A N 1
ATOM 610 C CA . PRO A 1 82 ? 10.031 -5.967 -12.533 1.00 71.12 82 PRO A CA 1
ATOM 611 C C . PRO A 1 82 ? 10.595 -6.233 -11.131 1.00 71.12 82 PRO A C 1
ATOM 613 O O . PRO A 1 82 ? 10.983 -7.352 -10.786 1.00 71.12 82 PRO A O 1
ATOM 616 N N . ALA A 1 83 ? 10.657 -5.174 -10.339 1.00 75.62 83 ALA A N 1
ATOM 617 C CA . ALA A 1 83 ? 11.002 -5.221 -8.930 1.00 75.62 83 ALA A CA 1
ATOM 618 C C . ALA A 1 83 ? 9.825 -4.634 -8.130 1.00 75.62 83 ALA A C 1
ATOM 620 O O . ALA A 1 83 ? 9.072 -3.830 -8.690 1.00 75.62 83 ALA A O 1
ATOM 621 N N . PRO A 1 84 ? 9.649 -5.006 -6.853 1.00 73.44 84 PRO A N 1
ATOM 622 C CA . PRO A 1 84 ? 10.483 -5.927 -6.076 1.00 73.44 84 PRO A CA 1
ATOM 623 C C . PRO A 1 84 ? 10.252 -7.396 -6.460 1.00 73.44 84 PRO A C 1
ATOM 625 O O . PRO A 1 84 ? 9.134 -7.810 -6.757 1.00 73.44 84 PRO A O 1
ATOM 628 N N . TYR A 1 85 ? 11.325 -8.192 -6.474 1.00 70.12 85 TYR A N 1
ATOM 629 C CA . TYR A 1 85 ? 11.242 -9.625 -6.753 1.00 70.12 85 TYR A CA 1
ATOM 630 C C . TYR A 1 85 ? 11.127 -10.405 -5.442 1.00 70.12 85 TYR A C 1
ATOM 632 O O . TYR A 1 85 ? 12.043 -10.384 -4.621 1.00 70.12 85 TYR A O 1
ATOM 640 N N . LEU A 1 86 ? 10.010 -11.108 -5.264 1.00 70.19 86 LEU A N 1
ATOM 641 C CA . LEU A 1 86 ? 9.763 -11.993 -4.130 1.00 70.19 86 LEU A CA 1
ATOM 642 C C . LEU A 1 86 ? 9.645 -13.428 -4.641 1.00 70.19 86 LEU A C 1
ATOM 644 O O . LEU A 1 86 ? 8.741 -13.755 -5.413 1.00 70.19 86 LEU A O 1
ATOM 648 N N . THR A 1 87 ? 10.561 -14.296 -4.215 1.00 64.25 87 THR A N 1
ATOM 649 C CA . THR A 1 87 ? 10.459 -15.728 -4.507 1.00 64.25 87 THR A CA 1
ATOM 650 C C . THR A 1 87 ? 9.219 -16.278 -3.811 1.00 64.25 87 THR A C 1
ATOM 652 O O . THR A 1 87 ? 9.053 -16.108 -2.604 1.00 64.25 87 THR A O 1
ATOM 655 N N . ASN A 1 88 ? 8.340 -16.947 -4.556 1.00 61.94 88 ASN A N 1
ATOM 656 C CA . ASN A 1 88 ? 7.233 -17.667 -3.940 1.00 61.94 88 ASN A CA 1
ATOM 657 C C . ASN A 1 88 ? 7.813 -18.806 -3.081 1.00 61.94 88 ASN A C 1
ATOM 659 O O . ASN A 1 88 ? 8.593 -19.616 -3.583 1.00 61.94 88 ASN A O 1
ATOM 663 N N . GLY A 1 89 ? 7.427 -18.863 -1.802 1.00 58.59 89 GLY A N 1
ATOM 664 C CA . GLY A 1 89 ? 7.913 -19.858 -0.840 1.00 58.59 89 GLY A CA 1
ATOM 665 C C . GLY A 1 89 ? 7.646 -21.313 -1.239 1.00 58.59 89 GLY A C 1
ATOM 666 O O . GLY A 1 89 ? 8.246 -22.211 -0.673 1.00 58.59 89 GLY A O 1
ATOM 667 N N . HIS A 1 90 ? 6.807 -21.562 -2.247 1.00 58.44 90 HIS A N 1
ATOM 668 C CA . HIS A 1 90 ? 6.622 -22.883 -2.850 1.00 58.44 90 HIS A CA 1
ATOM 669 C C . HIS A 1 90 ? 7.846 -23.381 -3.660 1.00 58.44 90 HIS A C 1
ATOM 671 O O . HIS A 1 90 ? 7.850 -24.520 -4.123 1.00 58.44 90 HIS A O 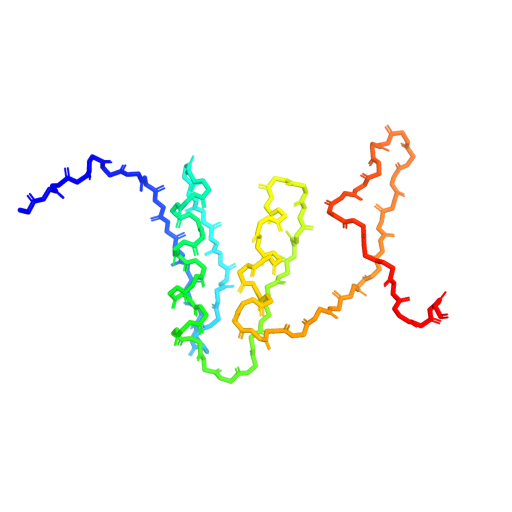1
ATOM 677 N N . PHE A 1 91 ? 8.864 -22.534 -3.868 1.00 54.47 91 PHE A N 1
ATOM 678 C CA . PHE A 1 91 ? 10.104 -22.853 -4.593 1.00 54.47 91 PHE A CA 1
ATOM 679 C C . PHE A 1 91 ? 11.382 -22.724 -3.737 1.00 54.47 91 PHE A C 1
ATOM 681 O O . PHE A 1 91 ? 12.478 -22.730 -4.303 1.00 54.47 91 PHE A O 1
ATOM 688 N N . LEU A 1 92 ? 11.256 -22.581 -2.410 1.00 51.38 92 LEU A N 1
ATOM 689 C CA . LEU A 1 92 ? 12.361 -22.596 -1.437 1.00 51.38 92 LEU A CA 1
ATOM 690 C C . LEU A 1 92 ? 12.288 -23.866 -0.583 1.00 51.38 92 LEU A C 1
ATOM 692 O O . LEU A 1 92 ? 13.370 -24.412 -0.278 1.00 51.38 92 LEU A O 1
#

pLDDT: mean 81.94, std 13.05, range [37.94, 95.31]

Sequence (92 aa):
MSRNAAKPGYAYIDDHGRAALLAAAHPEVAQQLLWEALAASRGKTLVNCITTPNEWAIDVGLAARLDIAHEGYLAVRGMPVPAPYLTNGHFL